Protein AF-A0A822I2F1-F1 (afdb_monomer_lite)

Foldseek 3Di:
DFLLVLLCLLPVPQDPVLLLVLLVVLVQQVVLVVDPCRRRADEDPVGDDDDPSNVVSSVSSSNRSNDDPPDPVPPPPPPDD

Secondary structure (DSSP, 8-state):
-BHHHHHHTT-TT--HHHHHHHHHHTT-HHHHHHSTTGGG-BBSTTSBPPPHHHHHHHHHHHHHHHS-------SSSSS--

pLDDT: mean 88.08, std 16.08, range [50.59, 98.38]

Structure (mmCIF, N/CA/C/O backbone):
data_AF-A0A822I2F1-F1
#
_entry.id   AF-A0A822I2F1-F1
#
loop_
_atom_site.group_PDB
_atom_site.id
_atom_site.type_symbol
_atom_site.label_atom_id
_atom_site.label_alt_id
_atom_site.label_comp_id
_atom_site.label_asym_id
_atom_site.label_entity_id
_atom_site.label_seq_id
_atom_site.pdbx_PDB_ins_code
_atom_site.Cartn_x
_atom_site.Cartn_y
_atom_site.Cartn_z
_atom_site.occupancy
_atom_site.B_iso_or_equiv
_atom_site.auth_seq_id
_atom_site.auth_comp_id
_atom_site.auth_asym_id
_atom_site.auth_atom_id
_atom_site.pdbx_PDB_model_num
ATOM 1 N N . MET A 1 1 ? -10.072 6.544 0.251 1.00 91.19 1 MET A N 1
ATOM 2 C CA . MET A 1 1 ? -9.589 5.715 -0.874 1.00 91.19 1 MET A CA 1
ATOM 3 C C . MET A 1 1 ? -9.042 4.428 -0.304 1.00 91.19 1 MET A C 1
ATOM 5 O O . MET A 1 1 ? -8.651 4.435 0.865 1.00 91.19 1 MET A O 1
ATOM 9 N N . SER A 1 2 ? -9.046 3.351 -1.080 1.00 97.12 2 SER A N 1
ATOM 10 C CA . SER A 1 2 ? -8.405 2.108 -0.647 1.00 97.12 2 SER A CA 1
ATOM 11 C C . SER A 1 2 ? -6.879 2.232 -0.682 1.00 97.12 2 SER A C 1
ATOM 13 O O . SER A 1 2 ? -6.323 3.150 -1.297 1.00 97.12 2 SER A O 1
ATOM 15 N N . ILE A 1 3 ? -6.182 1.318 -0.007 1.00 97.69 3 ILE A N 1
ATOM 16 C CA . ILE A 1 3 ? -4.718 1.221 -0.082 1.00 97.69 3 ILE A CA 1
ATOM 17 C C . ILE A 1 3 ? -4.273 0.949 -1.527 1.00 97.69 3 ILE A C 1
ATOM 19 O O . ILE A 1 3 ? -3.306 1.553 -1.995 1.00 97.69 3 ILE A O 1
ATOM 23 N N . TYR A 1 4 ? -5.007 0.105 -2.257 1.00 97.81 4 TYR A N 1
ATOM 24 C CA . TYR A 1 4 ? -4.789 -0.150 -3.679 1.00 97.81 4 TYR A CA 1
ATOM 25 C C . TYR A 1 4 ? -4.801 1.145 -4.499 1.00 97.81 4 TYR A C 1
ATOM 27 O O . TYR A 1 4 ? -3.821 1.463 -5.174 1.00 97.81 4 TYR A O 1
ATOM 35 N N . GLU A 1 5 ? -5.880 1.930 -4.398 1.00 96.44 5 GLU A N 1
ATOM 36 C CA . GLU A 1 5 ? -6.027 3.203 -5.117 1.00 96.44 5 GLU A CA 1
ATOM 37 C C . GLU A 1 5 ? -4.924 4.196 -4.751 1.00 96.44 5 GLU A C 1
ATOM 39 O O . GLU A 1 5 ? -4.405 4.914 -5.607 1.00 96.44 5 GLU A O 1
ATOM 44 N N . ASN A 1 6 ? -4.542 4.210 -3.475 1.00 95.88 6 ASN A N 1
ATOM 45 C CA . ASN A 1 6 ? -3.501 5.075 -2.956 1.00 95.88 6 ASN A CA 1
ATOM 46 C C . ASN A 1 6 ? -2.144 4.797 -3.623 1.00 95.88 6 ASN A C 1
ATOM 48 O O . ASN A 1 6 ? -1.480 5.736 -4.066 1.00 95.88 6 ASN A O 1
ATOM 52 N N . ILE A 1 7 ? -1.748 3.526 -3.727 1.00 96.81 7 ILE A N 1
ATOM 53 C CA . ILE A 1 7 ? -0.492 3.132 -4.376 1.00 96.81 7 ILE A CA 1
ATOM 54 C C . ILE A 1 7 ? -0.609 3.333 -5.890 1.00 96.81 7 ILE A C 1
ATOM 56 O O . ILE A 1 7 ? 0.236 4.009 -6.478 1.00 96.81 7 ILE A O 1
ATOM 60 N N . ARG A 1 8 ? -1.694 2.847 -6.514 1.00 96.25 8 ARG A N 1
ATOM 61 C CA . ARG A 1 8 ? -1.974 2.974 -7.957 1.00 96.25 8 ARG A CA 1
ATOM 62 C C . ARG A 1 8 ? -1.923 4.417 -8.454 1.00 96.25 8 ARG A C 1
ATOM 64 O O . ARG A 1 8 ? -1.587 4.648 -9.611 1.00 96.25 8 ARG A O 1
ATOM 71 N N . PHE A 1 9 ? -2.186 5.404 -7.600 1.00 93.50 9 PHE A N 1
ATOM 72 C CA . PHE A 1 9 ? -2.048 6.817 -7.957 1.00 93.50 9 PHE A CA 1
ATOM 73 C C . PHE A 1 9 ? -0.650 7.180 -8.503 1.00 93.50 9 PHE A C 1
ATOM 75 O O . PHE A 1 9 ? -0.523 8.119 -9.285 1.00 93.50 9 PHE A O 1
ATOM 82 N N . GLY A 1 10 ? 0.398 6.424 -8.149 1.00 89.62 10 GLY A N 1
ATOM 83 C CA . GLY A 1 10 ? 1.739 6.576 -8.725 1.00 89.62 10 GLY A CA 1
ATOM 84 C C . GLY A 1 10 ? 1.840 6.191 -10.209 1.00 89.62 10 GLY A C 1
ATOM 85 O O . GLY A 1 10 ? 2.658 6.763 -10.929 1.00 89.62 10 GLY A O 1
ATOM 86 N N . LYS A 1 11 ? 0.995 5.265 -10.683 1.00 93.38 11 LYS A N 1
ATOM 87 C CA . LYS A 1 11 ? 0.934 4.772 -12.067 1.00 93.38 11 LYS A CA 1
ATOM 88 C C . LYS A 1 11 ? -0.485 4.278 -12.379 1.00 93.38 11 LYS A C 1
ATOM 90 O O . LYS A 1 11 ? -0.871 3.178 -12.000 1.00 93.38 11 LYS A O 1
ATOM 95 N N . VAL A 1 12 ? -1.252 5.073 -13.132 1.00 90.62 12 VAL A N 1
ATOM 96 C CA . VAL A 1 12 ? -2.688 4.833 -13.413 1.00 90.62 12 VAL A CA 1
ATOM 97 C C . VAL A 1 12 ? -2.973 3.444 -13.999 1.00 90.62 12 VAL A C 1
ATOM 99 O O . VAL A 1 12 ? -3.994 2.838 -13.680 1.00 90.62 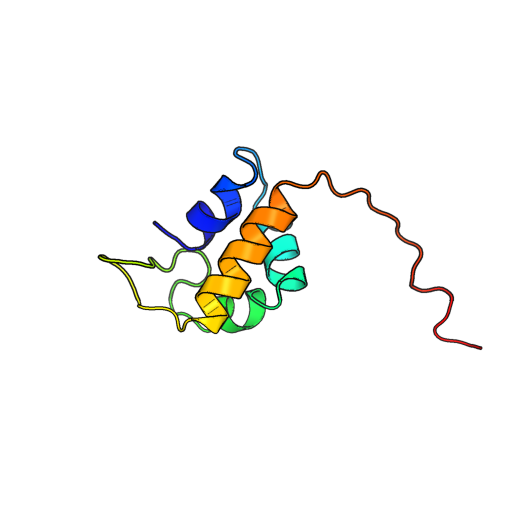12 VAL A O 1
ATOM 102 N N . ASN A 1 13 ? -2.064 2.910 -14.813 1.00 92.38 13 ASN A N 1
ATOM 103 C CA . ASN A 1 13 ? -2.215 1.596 -15.446 1.00 92.38 13 ASN A CA 1
ATOM 104 C C . ASN A 1 13 ? -1.428 0.494 -14.721 1.00 92.38 13 ASN A C 1
ATOM 106 O O . ASN A 1 13 ? -1.118 -0.524 -15.333 1.00 92.38 13 ASN A O 1
ATOM 110 N N . ALA A 1 14 ? -1.050 0.708 -13.455 1.00 93.19 14 ALA A N 1
ATOM 111 C CA . ALA A 1 14 ? -0.363 -0.307 -12.671 1.00 93.19 14 ALA A CA 1
ATOM 112 C C . ALA A 1 14 ? -1.248 -1.543 -12.502 1.00 93.19 14 ALA A C 1
ATOM 114 O O . ALA A 1 14 ? -2.419 -1.446 -12.126 1.00 93.19 14 ALA A O 1
ATOM 115 N N . THR A 1 15 ? -0.669 -2.705 -12.769 1.00 94.75 15 THR A N 1
ATOM 116 C CA . THR A 1 15 ? -1.307 -3.993 -12.502 1.00 94.75 15 THR A CA 1
ATOM 117 C C . THR A 1 15 ? -1.311 -4.290 -11.000 1.00 94.75 15 THR A C 1
ATOM 119 O O . THR A 1 15 ? -0.517 -3.736 -10.237 1.00 94.75 15 THR A O 1
ATOM 122 N N . GLN A 1 16 ? -2.172 -5.218 -10.567 1.00 94.00 16 GLN A N 1
ATOM 123 C CA . GLN A 1 16 ? -2.175 -5.716 -9.185 1.00 94.00 16 GLN A CA 1
ATOM 124 C C . GLN A 1 16 ? -0.783 -6.203 -8.751 1.00 94.00 16 GLN A C 1
ATOM 126 O O . GLN A 1 16 ? -0.325 -5.875 -7.661 1.00 94.00 16 GLN A O 1
ATOM 131 N N . ALA A 1 17 ? -0.084 -6.931 -9.627 1.00 94.81 17 ALA A N 1
ATOM 132 C CA . ALA A 1 17 ? 1.247 -7.457 -9.343 1.00 94.81 17 ALA A CA 1
ATOM 133 C C . ALA A 1 17 ? 2.284 -6.344 -9.119 1.00 94.81 17 ALA A C 1
ATOM 135 O O . ALA A 1 17 ? 3.084 -6.433 -8.193 1.00 94.81 17 ALA A O 1
ATOM 136 N N . GLU A 1 18 ? 2.249 -5.271 -9.915 1.00 94.56 18 GLU A N 1
ATOM 137 C CA . GLU A 1 18 ? 3.147 -4.120 -9.737 1.00 94.56 18 GLU A CA 1
ATOM 138 C C . GLU A 1 18 ? 2.878 -3.381 -8.420 1.00 94.56 18 GLU A C 1
ATOM 140 O O . GLU A 1 18 ? 3.812 -2.954 -7.744 1.00 94.56 18 GLU A O 1
ATOM 145 N N . ILE A 1 19 ? 1.608 -3.264 -8.025 1.00 96.50 19 ILE A N 1
ATOM 146 C CA . ILE A 1 19 ? 1.210 -2.644 -6.754 1.00 96.50 19 ILE A CA 1
ATOM 147 C C . ILE A 1 19 ? 1.666 -3.495 -5.568 1.00 96.50 19 ILE A C 1
ATOM 149 O O . ILE A 1 19 ? 2.215 -2.965 -4.600 1.00 96.50 19 ILE A O 1
ATOM 153 N N . GLU A 1 20 ? 1.476 -4.812 -5.637 1.00 97.19 20 GLU A N 1
ATOM 154 C CA . GLU A 1 20 ? 1.9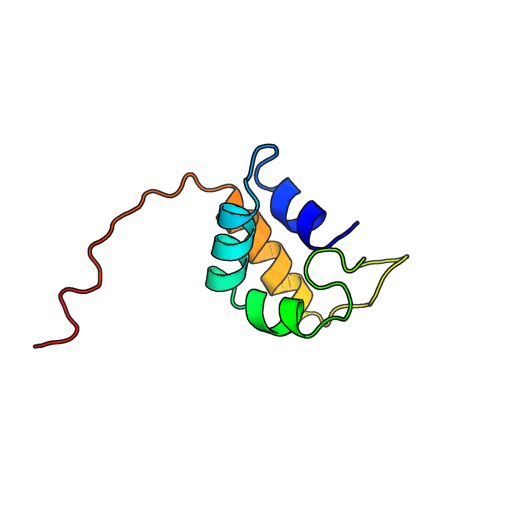63 -5.726 -4.607 1.00 97.19 20 GLU A CA 1
ATOM 155 C C . GLU A 1 20 ? 3.483 -5.712 -4.505 1.00 97.19 20 GLU A C 1
ATOM 157 O O . GLU A 1 20 ? 4.013 -5.681 -3.396 1.00 97.19 20 GLU A O 1
ATOM 162 N N . GLN A 1 21 ? 4.183 -5.688 -5.637 1.00 95.88 21 GLN A N 1
ATOM 163 C CA . GLN A 1 21 ? 5.638 -5.621 -5.672 1.00 95.88 21 GLN A CA 1
ATOM 164 C C . GLN A 1 21 ? 6.148 -4.324 -5.032 1.00 95.88 21 GLN A C 1
ATOM 166 O O . GLN A 1 21 ? 6.959 -4.380 -4.108 1.00 95.88 21 GLN A O 1
ATOM 171 N N . ALA A 1 22 ? 5.598 -3.171 -5.421 1.00 95.88 22 ALA A N 1
ATOM 172 C CA . ALA A 1 22 ? 5.942 -1.884 -4.817 1.00 95.88 22 ALA A CA 1
ATOM 173 C C . ALA A 1 22 ? 5.645 -1.855 -3.306 1.00 95.88 22 ALA A C 1
ATOM 175 O O . ALA A 1 22 ? 6.416 -1.314 -2.513 1.00 95.88 22 ALA A O 1
ATOM 176 N N . ALA A 1 23 ? 4.545 -2.479 -2.880 1.00 97.75 23 ALA A N 1
ATOM 177 C CA . ALA A 1 23 ? 4.218 -2.620 -1.468 1.00 97.75 23 ALA A CA 1
ATOM 178 C C . ALA A 1 23 ? 5.180 -3.561 -0.722 1.00 97.75 23 ALA A C 1
ATOM 180 O O . ALA A 1 23 ? 5.448 -3.325 0.455 1.00 97.75 23 ALA A O 1
ATOM 181 N N . ARG A 1 24 ? 5.702 -4.621 -1.352 1.00 97.50 24 ARG A N 1
ATOM 182 C CA . ARG A 1 24 ? 6.727 -5.4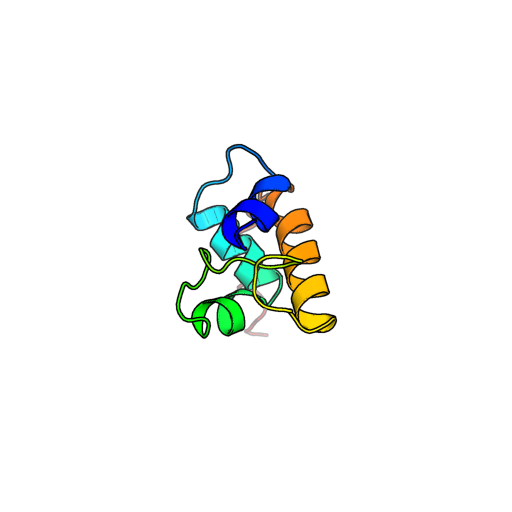96 -0.752 1.00 97.50 24 ARG A CA 1
ATOM 183 C C . ARG A 1 24 ? 8.046 -4.748 -0.588 1.00 97.50 24 ARG A C 1
ATOM 185 O O . ARG A 1 24 ? 8.599 -4.755 0.505 1.00 97.50 24 ARG A O 1
ATOM 192 N N . GLU A 1 25 ? 8.493 -4.045 -1.625 1.00 95.81 25 GLU A N 1
ATOM 193 C CA . GLU A 1 25 ? 9.717 -3.231 -1.603 1.00 95.81 25 GLU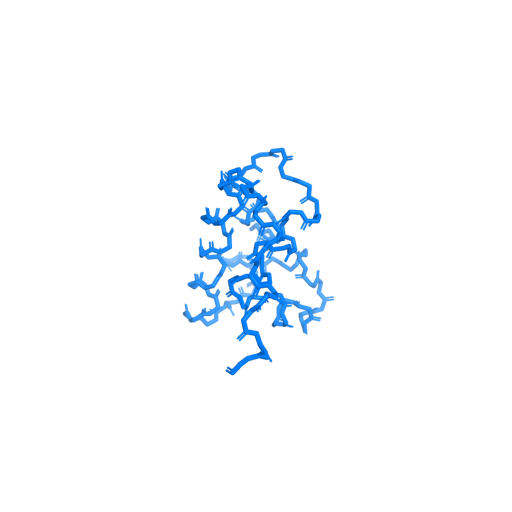 A CA 1
ATOM 194 C C . GLU A 1 25 ? 9.654 -2.107 -0.558 1.00 95.81 25 GLU A C 1
ATOM 196 O O . GLU A 1 25 ? 10.642 -1.815 0.112 1.00 95.81 25 GLU A O 1
ATOM 201 N N . ALA A 1 26 ? 8.470 -1.529 -0.340 1.00 97.06 26 ALA A N 1
ATOM 202 C CA . ALA A 1 26 ? 8.238 -0.542 0.711 1.00 97.06 26 ALA A CA 1
ATOM 203 C C . ALA A 1 26 ? 8.010 -1.141 2.115 1.00 97.06 26 ALA A C 1
ATOM 205 O O . ALA A 1 26 ? 7.667 -0.402 3.039 1.00 97.06 26 ALA A O 1
ATOM 206 N N . ASN A 1 27 ? 8.143 -2.461 2.301 1.00 97.31 27 ASN A N 1
ATOM 207 C CA . ASN A 1 27 ? 7.811 -3.175 3.544 1.00 97.31 27 ASN A CA 1
ATOM 208 C C . ASN A 1 27 ? 6.363 -2.954 4.034 1.00 97.31 27 ASN A C 1
ATOM 210 O O . ASN A 1 27 ? 6.071 -3.019 5.230 1.00 97.31 27 ASN A O 1
ATOM 214 N N . ALA A 1 28 ? 5.438 -2.670 3.119 1.00 98.19 28 ALA A N 1
ATOM 215 C CA . ALA A 1 28 ? 4.031 -2.440 3.416 1.00 98.19 28 ALA A CA 1
ATOM 216 C C . ALA A 1 28 ? 3.175 -3.707 3.298 1.00 98.19 28 ALA A C 1
ATOM 218 O O . ALA A 1 28 ? 2.219 -3.880 4.048 1.00 98.19 28 ALA A O 1
ATOM 219 N N . HIS A 1 29 ? 3.531 -4.618 2.388 1.00 98.38 29 HIS A N 1
ATOM 220 C CA . HIS A 1 29 ? 2.700 -5.777 2.048 1.00 98.38 29 HIS A CA 1
ATOM 221 C C . HIS A 1 29 ? 2.265 -6.594 3.272 1.00 98.38 29 HIS A C 1
ATOM 223 O O . HIS A 1 29 ? 1.098 -6.953 3.383 1.00 98.38 29 HIS A O 1
ATOM 229 N N . HIS A 1 30 ? 3.175 -6.854 4.215 1.00 97.75 30 HIS A N 1
ATOM 230 C CA . HIS A 1 30 ? 2.868 -7.695 5.372 1.00 97.75 30 HIS A CA 1
ATOM 231 C C . HIS A 1 30 ? 1.738 -7.124 6.239 1.00 97.75 30 HIS A C 1
ATOM 233 O O . HIS A 1 30 ? 0.787 -7.844 6.528 1.00 97.75 30 HIS A O 1
ATOM 239 N N . PHE A 1 31 ? 1.804 -5.838 6.606 1.00 97.75 31 PHE A N 1
ATOM 240 C CA . PHE A 1 31 ? 0.763 -5.234 7.442 1.00 97.75 31 PHE A CA 1
ATOM 241 C C . PHE A 1 31 ? -0.546 -5.074 6.666 1.00 97.75 31 PHE A C 1
ATOM 243 O O . PHE A 1 31 ? -1.611 -5.314 7.223 1.00 97.75 31 PHE A O 1
ATOM 250 N N . ILE A 1 32 ? -0.479 -4.743 5.368 1.00 98.38 32 ILE A N 1
ATOM 251 C CA . ILE A 1 32 ? -1.670 -4.656 4.513 1.00 98.38 32 ILE A CA 1
ATOM 252 C C . ILE A 1 32 ? -2.413 -5.992 4.548 1.00 98.38 32 ILE A C 1
ATOM 254 O O . ILE A 1 32 ? -3.618 -6.020 4.754 1.00 98.38 32 ILE A O 1
ATOM 258 N N . MET A 1 33 ? -1.698 -7.112 4.422 1.00 98.31 33 MET A N 1
ATOM 259 C CA . MET A 1 33 ? -2.298 -8.448 4.427 1.00 98.31 33 MET A CA 1
ATOM 260 C C . MET A 1 33 ? -2.887 -8.878 5.780 1.00 98.31 33 MET A C 1
ATOM 262 O O . MET A 1 33 ? -3.637 -9.853 5.815 1.00 98.31 33 MET A O 1
ATOM 266 N N . GLN A 1 34 ? -2.576 -8.172 6.871 1.00 97.81 34 GLN A N 1
ATOM 267 C CA . GLN A 1 34 ? -3.180 -8.387 8.191 1.00 97.81 34 GLN A CA 1
ATOM 268 C C . GLN A 1 34 ? -4.501 -7.623 8.375 1.00 97.81 34 GLN A C 1
ATOM 270 O O . GLN A 1 34 ? -5.230 -7.890 9.330 1.00 97.81 34 GLN A O 1
ATOM 275 N N . LEU A 1 35 ? -4.829 -6.691 7.476 1.00 97.00 35 LEU A N 1
ATOM 276 C CA . LEU A 1 35 ? -6.094 -5.958 7.503 1.00 97.00 35 LEU A CA 1
ATOM 277 C C . LEU A 1 35 ? -7.240 -6.835 6.961 1.00 97.00 35 LEU A C 1
ATOM 279 O O . LEU A 1 35 ? -7.005 -7.619 6.036 1.00 97.00 35 LEU A O 1
ATOM 283 N N . PRO A 1 36 ? -8.487 -6.682 7.458 1.00 95.31 36 PRO A N 1
ATOM 284 C CA . PRO A 1 36 ? -9.629 -7.494 7.021 1.00 95.31 36 PRO A CA 1
ATOM 285 C C . PRO A 1 36 ? -9.847 -7.483 5.502 1.00 95.31 36 PRO A C 1
ATOM 287 O O . PRO A 1 36 ? -10.005 -8.541 4.892 1.00 95.31 36 PRO A O 1
ATOM 290 N N . ASP A 1 37 ? -9.759 -6.297 4.891 1.00 97.56 37 ASP A N 1
ATOM 291 C CA . ASP A 1 37 ? -9.992 -6.097 3.452 1.00 97.56 37 ASP A CA 1
ATOM 292 C C . ASP A 1 37 ? -8.689 -5.962 2.648 1.00 97.56 37 ASP A C 1
ATOM 294 O O . ASP A 1 37 ? -8.703 -5.699 1.445 1.00 97.56 37 ASP A O 1
ATOM 298 N N . LYS A 1 38 ? -7.538 -6.159 3.299 1.00 98.19 38 LYS A N 1
ATOM 299 C CA . LYS A 1 38 ? -6.211 -6.125 2.680 1.00 98.19 38 LYS A CA 1
ATOM 300 C C . LYS A 1 38 ? -5.979 -4.833 1.882 1.00 98.19 38 LYS A C 1
ATOM 302 O O . LYS A 1 38 ? -6.027 -3.734 2.426 1.00 98.19 38 LYS A O 1
ATOM 307 N N . TYR A 1 39 ? -5.727 -4.944 0.578 1.00 98.19 39 TYR A N 1
ATOM 308 C CA . TYR A 1 39 ? -5.509 -3.800 -0.308 1.00 98.19 39 TYR A CA 1
ATOM 309 C C . TYR A 1 39 ? -6.768 -2.953 -0.535 1.00 98.19 39 TYR A C 1
ATOM 311 O O . TYR A 1 39 ? -6.647 -1.763 -0.827 1.00 98.19 39 TYR A O 1
ATOM 319 N N . GLU A 1 40 ? -7.956 -3.528 -0.346 1.00 98.00 40 GLU A N 1
ATOM 320 C CA . GLU A 1 40 ? -9.229 -2.810 -0.452 1.00 98.00 40 GLU A CA 1
ATOM 321 C C . GLU A 1 40 ? -9.599 -2.066 0.833 1.00 98.00 40 GLU A C 1
ATOM 323 O O . GLU A 1 40 ? -10.550 -1.285 0.846 1.00 98.00 40 GLU A O 1
ATOM 328 N N . THR A 1 41 ? -8.821 -2.233 1.909 1.00 97.88 41 THR A N 1
ATOM 329 C CA . THR A 1 41 ? -9.041 -1.483 3.143 1.00 97.88 41 THR A CA 1
ATOM 330 C C . THR A 1 41 ? -8.995 0.017 2.871 1.00 97.88 41 THR A C 1
ATOM 332 O O . THR A 1 41 ? -8.021 0.559 2.341 1.00 97.88 41 THR A O 1
ATOM 335 N N . LEU A 1 42 ? -10.076 0.699 3.249 1.00 97.44 42 LEU A N 1
ATOM 336 C CA . LEU A 1 42 ? -10.183 2.147 3.161 1.00 97.44 42 LEU A CA 1
ATOM 337 C C . LEU A 1 42 ? -9.317 2.801 4.238 1.00 97.44 42 LEU A C 1
ATOM 339 O O . LEU A 1 42 ? -9.367 2.413 5.404 1.00 97.44 42 LEU A O 1
ATOM 343 N N . VAL A 1 43 ? -8.572 3.838 3.854 1.00 95.31 43 VAL A N 1
ATOM 344 C CA . VAL A 1 43 ? -7.718 4.631 4.754 1.00 95.31 43 VAL A CA 1
ATOM 345 C C . VAL A 1 43 ? -8.043 6.126 4.662 1.00 95.31 43 VAL A C 1
ATOM 347 O O . VAL A 1 43 ? -8.568 6.603 3.646 1.00 95.31 43 VAL A O 1
ATOM 350 N N . GLY A 1 44 ? -7.727 6.871 5.725 1.00 90.25 44 GLY A N 1
ATOM 351 C CA . GLY A 1 44 ? -7.976 8.315 5.840 1.00 90.25 44 GLY A CA 1
ATOM 352 C C . GLY A 1 44 ? -9.274 8.640 6.587 1.00 90.25 44 GLY A C 1
ATOM 353 O O . GLY A 1 44 ? -9.717 7.865 7.425 1.00 90.25 44 GLY A O 1
ATOM 354 N N . GLU A 1 45 ? -9.905 9.781 6.287 1.00 86.38 45 GLU A N 1
ATOM 355 C CA . GLU A 1 45 ? -11.059 10.304 7.053 1.00 86.38 45 GLU A CA 1
ATOM 356 C C . GLU A 1 45 ? -12.261 9.351 7.153 1.00 86.38 45 GLU A C 1
ATOM 358 O O . GLU A 1 45 ? -12.999 9.388 8.132 1.00 86.38 45 GLU A O 1
ATOM 363 N N . ARG A 1 46 ? -12.469 8.506 6.136 1.00 86.44 46 ARG A N 1
ATOM 364 C CA . ARG A 1 46 ? -13.585 7.542 6.056 1.00 86.44 46 ARG A CA 1
ATOM 365 C C . ARG A 1 46 ? -13.140 6.087 6.230 1.00 86.44 46 ARG A C 1
ATOM 367 O O . ARG A 1 46 ? -13.900 5.181 5.908 1.00 86.44 46 ARG A O 1
ATOM 374 N N . GLY A 1 47 ? -11.897 5.867 6.644 1.00 90.81 47 GLY A N 1
ATOM 375 C CA . GLY A 1 47 ? -11.280 4.551 6.728 1.00 90.81 47 GLY A CA 1
ATOM 376 C C . GLY A 1 47 ? -10.562 4.339 8.052 1.00 90.81 47 GLY A C 1
ATOM 377 O O . GLY A 1 47 ? -10.715 5.119 8.993 1.00 90.81 47 GLY A O 1
ATOM 378 N N . ILE A 1 48 ? -9.750 3.289 8.124 1.00 93.75 48 ILE A N 1
ATOM 379 C CA . ILE A 1 48 ? -8.874 3.101 9.278 1.00 93.75 48 ILE A CA 1
ATOM 380 C C . ILE A 1 48 ? -7.801 4.194 9.303 1.00 93.75 48 ILE A C 1
ATOM 382 O O . ILE A 1 48 ? -7.345 4.681 8.259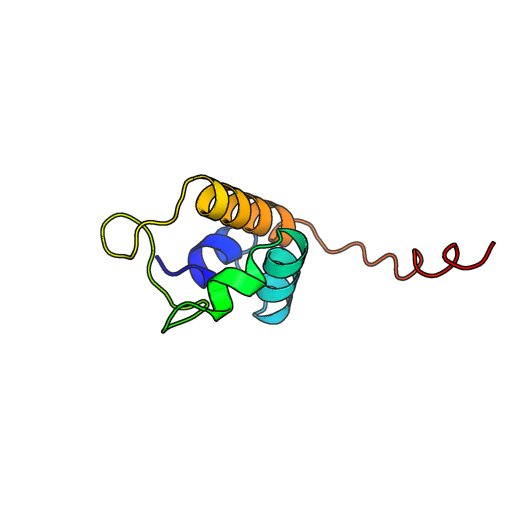 1.00 93.75 48 ILE A O 1
ATOM 386 N N . LYS A 1 49 ? -7.367 4.555 10.511 1.00 94.94 49 LYS A N 1
ATOM 387 C CA . LYS A 1 49 ? -6.151 5.346 10.691 1.00 94.94 49 LYS A CA 1
ATOM 388 C C . LYS A 1 49 ? -4.948 4.421 10.657 1.00 94.94 49 LYS A C 1
ATOM 390 O O . LYS A 1 49 ? -4.863 3.490 11.452 1.00 94.94 49 LYS A O 1
ATOM 395 N N . LEU A 1 50 ? -4.029 4.720 9.753 1.00 95.06 50 LEU A N 1
ATOM 396 C CA . LEU A 1 50 ? -2.705 4.128 9.743 1.00 95.06 50 LEU A CA 1
ATOM 397 C C . LEU A 1 50 ? -1.824 4.851 10.768 1.00 95.06 50 LEU A C 1
ATOM 399 O O . LEU A 1 50 ? -2.004 6.037 11.051 1.00 95.06 50 LEU A O 1
ATOM 403 N N . SER A 1 51 ? -0.858 4.140 11.334 1.00 96.56 51 SER A N 1
ATOM 404 C CA . SER A 1 51 ? 0.246 4.775 12.049 1.00 96.56 51 SER A CA 1
ATOM 405 C C . SER A 1 51 ? 1.107 5.599 11.084 1.00 96.56 51 SER A C 1
ATOM 407 O O . SER A 1 51 ? 1.170 5.313 9.887 1.00 96.56 51 SER A O 1
ATOM 409 N N . GLY A 1 52 ? 1.858 6.579 11.597 1.00 96.75 52 GLY A N 1
ATOM 410 C CA . GLY A 1 52 ? 2.719 7.417 10.749 1.00 96.75 52 GLY A CA 1
ATOM 411 C C . GLY A 1 52 ? 3.753 6.615 9.942 1.00 96.75 52 GLY A C 1
ATOM 412 O O . GLY A 1 52 ? 4.038 6.943 8.794 1.00 96.75 52 GLY A O 1
ATOM 413 N N . GLY A 1 53 ? 4.270 5.515 10.501 1.00 97.50 53 GLY A N 1
ATOM 414 C CA . GLY A 1 53 ? 5.184 4.620 9.786 1.00 97.50 53 GLY A CA 1
ATOM 415 C C . GLY A 1 53 ? 4.506 3.829 8.662 1.00 97.50 53 GLY A C 1
ATOM 416 O O . GLY A 1 53 ? 5.116 3.595 7.621 1.00 97.50 53 GLY A O 1
ATOM 417 N N . GLU A 1 54 ? 3.247 3.423 8.835 1.00 97.62 54 GLU A N 1
ATOM 418 C CA . GLU A 1 54 ? 2.468 2.773 7.773 1.00 97.62 54 GLU A CA 1
ATOM 419 C C . GLU A 1 54 ? 2.135 3.756 6.651 1.00 97.62 54 GLU A C 1
ATOM 421 O O . GLU A 1 54 ? 2.324 3.420 5.484 1.00 97.62 54 GLU A O 1
ATOM 426 N N . GLU A 1 55 ? 1.736 4.989 6.981 1.00 96.38 55 GLU A N 1
ATOM 427 C CA . GLU A 1 55 ? 1.501 6.046 5.988 1.00 96.38 55 GLU A CA 1
ATOM 428 C C . GLU A 1 55 ? 2.754 6.335 5.154 1.00 96.38 55 GLU A C 1
ATOM 430 O O . GLU A 1 55 ? 2.678 6.414 3.926 1.00 96.38 55 GLU A O 1
ATOM 435 N N . GLN A 1 56 ? 3.923 6.416 5.800 1.00 97.94 56 GLN A N 1
ATOM 436 C CA . GLN A 1 56 ? 5.204 6.580 5.110 1.00 97.94 56 GLN A CA 1
ATOM 437 C C . GLN A 1 56 ? 5.497 5.424 4.148 1.00 97.94 56 GLN A C 1
ATOM 439 O O . GLN A 1 56 ? 5.902 5.662 3.010 1.00 97.94 56 GLN A O 1
ATOM 444 N N . ARG A 1 57 ? 5.264 4.173 4.566 1.00 98.00 57 ARG A N 1
ATOM 445 C CA . ARG A 1 57 ? 5.474 2.997 3.705 1.00 98.00 57 ARG A CA 1
ATOM 446 C C . ARG A 1 57 ? 4.504 2.961 2.522 1.00 98.00 57 ARG A C 1
ATOM 448 O O . ARG A 1 57 ? 4.920 2.637 1.413 1.00 98.00 57 ARG A O 1
ATOM 455 N N . ILE A 1 58 ? 3.244 3.355 2.710 1.00 97.50 58 ILE A N 1
ATOM 456 C CA . ILE A 1 58 ? 2.289 3.503 1.600 1.00 97.50 58 ILE A CA 1
ATOM 457 C C . ILE A 1 58 ? 2.736 4.604 0.626 1.00 97.50 58 ILE A C 1
ATOM 459 O O . ILE A 1 58 ? 2.709 4.398 -0.589 1.00 97.50 58 ILE A O 1
ATOM 463 N N . ALA A 1 59 ? 3.201 5.750 1.131 1.00 96.12 59 ALA A N 1
ATOM 464 C CA . ALA A 1 59 ? 3.729 6.827 0.294 1.00 96.12 59 ALA A CA 1
ATOM 465 C C . ALA A 1 59 ? 4.971 6.386 -0.502 1.00 96.12 59 ALA A C 1
ATOM 467 O O . ALA A 1 59 ? 5.096 6.715 -1.684 1.00 96.12 59 ALA A O 1
ATOM 468 N N . LEU A 1 60 ? 5.854 5.594 0.113 1.00 96.06 60 LEU A N 1
ATOM 469 C CA . LEU A 1 60 ? 7.006 4.997 -0.561 1.00 96.06 60 LEU A CA 1
ATOM 470 C C . LEU A 1 60 ? 6.572 4.015 -1.659 1.00 96.06 60 LEU A C 1
ATOM 472 O O . LEU A 1 60 ? 7.049 4.129 -2.784 1.00 96.06 60 LEU A O 1
ATOM 476 N N . ALA A 1 61 ? 5.622 3.116 -1.386 1.00 96.75 61 ALA A N 1
ATOM 477 C CA . ALA A 1 61 ? 5.078 2.204 -2.397 1.00 96.75 61 ALA A CA 1
ATOM 478 C C . ALA A 1 61 ? 4.477 2.966 -3.593 1.00 96.75 61 ALA A C 1
ATOM 480 O O . ALA A 1 61 ? 4.707 2.605 -4.747 1.00 96.75 61 ALA A O 1
ATOM 481 N N . ARG A 1 62 ? 3.763 4.071 -3.337 1.00 95.62 62 ARG A N 1
ATOM 482 C CA . ARG A 1 62 ? 3.247 4.964 -4.388 1.00 95.62 62 ARG A CA 1
ATOM 483 C C . ARG A 1 62 ? 4.373 5.567 -5.238 1.00 95.62 62 ARG A C 1
ATOM 485 O O . ARG A 1 62 ? 4.217 5.713 -6.449 1.00 95.62 62 ARG A O 1
ATOM 492 N N . ALA A 1 63 ? 5.502 5.926 -4.631 1.00 94.69 63 ALA A N 1
ATOM 493 C CA . ALA A 1 63 ? 6.664 6.423 -5.365 1.00 94.69 63 ALA A CA 1
ATOM 494 C C . ALA A 1 63 ? 7.346 5.316 -6.193 1.00 94.69 63 ALA A C 1
ATOM 496 O O . ALA A 1 63 ? 7.744 5.572 -7.328 1.00 94.69 63 ALA A O 1
ATOM 497 N N . LEU A 1 64 ? 7.435 4.096 -5.656 1.00 93.81 64 LEU A N 1
ATOM 498 C CA . LEU A 1 64 ? 8.055 2.943 -6.316 1.00 93.81 64 LEU A CA 1
ATOM 499 C C . LEU A 1 64 ? 7.250 2.462 -7.527 1.00 93.81 64 LEU A C 1
ATOM 501 O O . LEU A 1 64 ? 7.826 2.261 -8.590 1.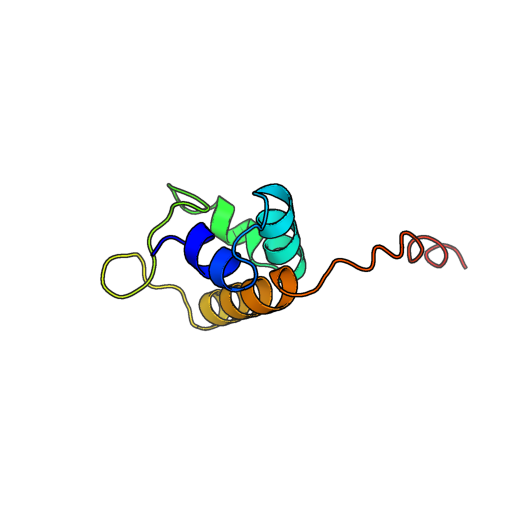00 93.81 64 LEU A O 1
ATOM 505 N N . VAL A 1 65 ? 5.917 2.376 -7.432 1.00 93.88 65 VAL A N 1
ATOM 506 C CA . VAL A 1 65 ? 5.079 1.912 -8.559 1.00 93.88 65 VAL A CA 1
ATOM 507 C C . VAL A 1 65 ? 5.103 2.868 -9.763 1.00 93.88 65 VAL A C 1
ATOM 509 O O . VAL A 1 65 ? 4.797 2.472 -10.887 1.00 93.88 65 VAL A O 1
ATOM 512 N N . LYS A 1 66 ? 5.470 4.139 -9.543 1.00 90.38 66 LYS A N 1
ATOM 513 C CA . LYS A 1 66 ? 5.681 5.130 -10.608 1.00 90.38 66 LYS A CA 1
ATOM 514 C C . LYS A 1 66 ? 6.932 4.828 -11.435 1.00 90.38 66 LYS A C 1
ATOM 516 O O . LYS A 1 66 ? 6.993 5.219 -12.602 1.00 90.38 66 LYS A O 1
ATOM 521 N N . GLN A 1 67 ? 7.938 4.190 -10.840 1.00 77.75 67 GLN A N 1
ATOM 522 C CA . GLN A 1 67 ? 9.178 3.897 -11.541 1.00 77.75 67 GLN A CA 1
ATOM 523 C C . GLN A 1 67 ? 8.932 2.755 -12.537 1.00 77.75 67 GLN A C 1
ATOM 525 O O . GLN A 1 67 ? 8.389 1.717 -12.158 1.00 77.75 67 GLN A O 1
ATOM 530 N N . PRO A 1 68 ? 9.298 2.910 -13.823 1.00 58.59 68 PRO A N 1
ATOM 531 C CA . PRO A 1 68 ? 9.355 1.765 -14.715 1.00 58.59 68 PRO A CA 1
ATOM 532 C C . PRO A 1 68 ? 10.378 0.801 -14.121 1.00 58.59 68 PRO A C 1
ATOM 534 O O . PRO A 1 68 ? 11.531 1.182 -13.924 1.00 58.59 68 PRO A O 1
ATOM 537 N N . THR A 1 69 ? 9.951 -0.414 -13.785 1.00 55.50 69 THR A N 1
ATOM 538 C CA . THR A 1 69 ? 10.835 -1.451 -13.264 1.00 55.50 69 THR A CA 1
ATOM 539 C C . THR A 1 69 ? 11.944 -1.691 -14.286 1.00 55.50 69 THR A C 1
ATOM 541 O O . THR A 1 69 ? 11.759 -2.418 -15.261 1.00 55.50 69 THR A O 1
ATOM 544 N N . PHE A 1 70 ? 13.109 -1.077 -14.087 1.00 51.34 70 PHE A N 1
ATOM 545 C CA . PHE A 1 70 ? 14.334 -1.562 -14.697 1.00 51.34 70 PHE A CA 1
ATOM 546 C C . PHE A 1 70 ? 14.686 -2.825 -13.912 1.00 51.34 70 PHE A C 1
ATOM 548 O O . PHE A 1 70 ? 15.369 -2.793 -12.892 1.00 51.34 70 PHE A O 1
ATOM 555 N N . LEU A 1 71 ? 14.088 -3.937 -14.333 1.00 51.16 71 LEU A N 1
ATOM 556 C CA . LEU A 1 71 ? 14.427 -5.274 -13.874 1.00 51.16 71 LEU A CA 1
ATOM 557 C C . LEU A 1 71 ? 15.901 -5.511 -14.228 1.00 51.16 71 LEU A C 1
ATOM 559 O O . LEU A 1 71 ? 16.224 -5.849 -15.362 1.00 51.16 71 LEU A O 1
ATOM 563 N N . LEU A 1 72 ? 16.805 -5.327 -13.268 1.00 52.19 72 LEU A N 1
ATOM 564 C CA . LEU A 1 72 ? 18.091 -6.018 -13.275 1.00 52.19 72 LEU A CA 1
ATOM 565 C C . LEU A 1 72 ? 17.907 -7.306 -12.468 1.00 52.19 72 LEU A C 1
ATOM 567 O O . LEU A 1 72 ? 17.916 -7.250 -11.237 1.00 52.19 72 LEU A O 1
ATOM 571 N N . PRO A 1 73 ? 17.751 -8.482 -13.100 1.00 55.03 73 PRO A N 1
ATOM 572 C CA . PRO A 1 73 ? 17.714 -9.736 -12.369 1.00 55.03 73 PRO A CA 1
ATOM 573 C C . PRO A 1 73 ? 19.155 -10.183 -12.088 1.00 55.03 73 PRO A C 1
ATOM 575 O O . PRO A 1 73 ? 19.586 -11.186 -12.636 1.00 55.03 73 PRO A O 1
ATOM 578 N N . PHE A 1 74 ? 19.957 -9.423 -11.330 1.00 53.09 74 PHE A N 1
ATOM 579 C CA . PHE A 1 74 ? 21.391 -9.754 -11.200 1.00 53.09 74 PHE A CA 1
ATOM 580 C C . PHE A 1 74 ? 22.060 -9.417 -9.858 1.00 53.09 74 PHE A C 1
ATOM 582 O O . PHE A 1 74 ? 23.282 -9.363 -9.782 1.00 53.09 74 PHE A O 1
ATOM 589 N N . LEU A 1 75 ? 21.300 -9.249 -8.771 1.00 50.59 75 LEU A N 1
ATOM 590 C CA . LEU A 1 75 ? 21.871 -9.118 -7.416 1.00 50.59 75 LEU A CA 1
ATOM 591 C C . LEU A 1 75 ? 21.767 -10.397 -6.564 1.00 50.59 75 LEU A C 1
ATOM 593 O O . LEU A 1 75 ? 21.890 -10.343 -5.347 1.00 50.59 75 LEU A O 1
ATOM 597 N N . PHE A 1 76 ? 21.634 -11.562 -7.209 1.00 53.38 76 PHE A N 1
ATOM 598 C CA . PHE A 1 76 ? 21.802 -12.882 -6.576 1.00 53.38 76 PHE A CA 1
ATOM 599 C C . PHE A 1 76 ? 23.197 -13.511 -6.790 1.00 53.38 76 PHE A C 1
ATOM 601 O O . PHE A 1 76 ? 23.361 -14.700 -6.546 1.00 53.38 76 PHE A O 1
ATOM 608 N N . ILE A 1 77 ? 24.219 -12.752 -7.220 1.00 52.91 77 ILE A N 1
ATOM 609 C CA . ILE A 1 77 ? 25.548 -13.330 -7.539 1.00 52.91 77 ILE A CA 1
ATOM 610 C C . ILE A 1 77 ? 26.625 -13.114 -6.459 1.00 52.91 77 ILE A C 1
ATOM 612 O O . ILE A 1 77 ? 27.658 -13.766 -6.509 1.00 52.91 77 ILE A O 1
ATOM 616 N N . PHE A 1 78 ? 26.393 -12.322 -5.409 1.00 51.28 78 PHE A N 1
ATOM 617 C CA . PHE A 1 78 ? 27.421 -12.114 -4.368 1.00 51.28 78 PHE A CA 1
ATOM 618 C C . PHE A 1 78 ? 27.062 -12.658 -2.978 1.00 51.28 78 PHE A C 1
ATOM 620 O O . PHE A 1 78 ? 27.681 -12.277 -1.995 1.00 51.28 78 PHE A O 1
ATOM 627 N N . ALA A 1 79 ? 26.116 -13.598 -2.880 1.00 53.97 79 ALA A N 1
ATOM 628 C CA . ALA A 1 79 ? 25.861 -14.333 -1.633 1.00 53.97 79 ALA A CA 1
ATOM 629 C C . ALA A 1 79 ? 26.769 -15.571 -1.454 1.00 53.97 79 ALA A C 1
ATOM 631 O O . ALA A 1 79 ? 26.479 -16.442 -0.635 1.00 53.97 79 ALA A O 1
ATOM 632 N N . THR A 1 80 ? 27.851 -15.704 -2.227 1.00 57.53 80 THR A N 1
ATOM 633 C CA . THR A 1 80 ? 28.839 -16.779 -2.041 1.00 57.53 80 THR A CA 1
ATOM 634 C C . THR A 1 80 ? 30.224 -16.348 -2.521 1.00 57.53 80 THR A C 1
ATOM 636 O O . THR A 1 80 ? 30.724 -16.905 -3.491 1.00 57.53 80 THR A O 1
ATOM 639 N N . ILE A 1 81 ? 30.829 -15.355 -1.860 1.00 54.81 81 ILE A N 1
ATOM 640 C CA . ILE A 1 81 ? 32.282 -15.280 -1.611 1.00 54.81 81 ILE A CA 1
ATOM 641 C C . ILE A 1 81 ? 32.472 -14.650 -0.232 1.00 54.81 81 ILE A C 1
ATOM 643 O O . ILE A 1 81 ? 31.808 -13.619 0.019 1.00 54.81 81 ILE A O 1
#

Sequence (81 aa):
MSIYENIRFGKVNATQAEIEQAAREANAHHFIMQLPDKYETLVGERGIKLSGGEEQRIALARALVKQPTFLLPFLFIFATI

Radius of gyration: 14.02 Å; chains: 1; bounding box: 46×27×28 Å